Protein AF-A0A0B8P8D2-F1 (afdb_monomer_lite)

Foldseek 3Di:
DKAKAKFKKWKAFQPPRDIDIDIAGHPDDDDDDDPSVVGIDIDTDDDPPTPMDMDDDDDDDDDD

Organism: NCBI:txid1481914

InterPro domains:
  IPR027450 Alpha-ketoglutarate-dependent dioxygenase AlkB-like [PF13532] (1-60)
  IPR032854 Alkylated DNA repair protein alkB homologue 3 [PTHR31212] (2-62)
  IPR037151 Alpha-ketoglutarate-dependent dioxygenase AlkB-like superfamily [G3DSA:2.60.120.590] (1-63)

Secondary structure (DSSP, 8-state):
-EEES-EEEEEEETTT--EEEEEE-TT------THHHHHEEEE----TT--S-EEE----PPP-

Structure (mmCIF, N/CA/C/O backbone):
data_AF-A0A0B8P8D2-F1
#
_entry.id   AF-A0A0B8P8D2-F1
#
loop_
_atom_site.group_PDB
_atom_site.id
_atom_site.type_symbol
_atom_site.label_atom_id
_atom_site.label_alt_id
_atom_site.label_comp_id
_atom_site.label_asym_id
_atom_site.label_entity_id
_atom_site.label_seq_id
_atom_site.pdbx_PDB_ins_code
_atom_site.Cartn_x
_atom_site.Cartn_y
_atom_site.Cartn_z
_atom_site.occupancy
_atom_site.B_iso_or_equiv
_atom_site.auth_seq_id
_atom_site.auth_comp_id
_atom_site.auth_asym_id
_atom_site.auth_atom_id
_atom_site.pdbx_PDB_model_num
ATOM 1 N N . MET A 1 1 ? 1.357 -9.702 -3.933 1.00 90.69 1 MET A N 1
ATOM 2 C CA . MET A 1 1 ? 2.576 -9.871 -4.746 1.00 90.69 1 MET A CA 1
ATOM 3 C C . MET A 1 1 ? 2.614 -8.787 -5.806 1.00 90.69 1 MET A C 1
ATOM 5 O O . MET A 1 1 ? 1.590 -8.546 -6.445 1.00 90.69 1 MET A O 1
ATOM 9 N N . SER A 1 2 ? 3.759 -8.128 -5.952 1.00 95.25 2 SER A N 1
ATOM 10 C CA . SER A 1 2 ? 4.003 -7.070 -6.936 1.00 95.25 2 SER A CA 1
ATOM 11 C C . SER A 1 2 ? 4.822 -7.610 -8.103 1.00 95.25 2 SER A C 1
ATOM 13 O O . SER A 1 2 ? 5.841 -8.255 -7.891 1.00 95.25 2 SER A O 1
ATOM 15 N N . LEU A 1 3 ? 4.402 -7.332 -9.334 1.00 96.06 3 LEU A N 1
ATOM 16 C CA . LEU A 1 3 ? 5.135 -7.688 -10.547 1.00 96.06 3 LEU A CA 1
ATOM 17 C C . LEU A 1 3 ? 5.301 -6.449 -11.423 1.00 96.06 3 LEU A C 1
ATOM 19 O O . LEU A 1 3 ? 4.344 -5.711 -11.651 1.00 96.06 3 LEU A O 1
ATOM 23 N N . GLY A 1 4 ? 6.508 -6.241 -11.934 1.00 95.81 4 GLY A N 1
ATOM 24 C CA . GLY A 1 4 ? 6.845 -5.102 -12.788 1.00 95.81 4 GLY A CA 1
ATOM 25 C C . GLY A 1 4 ? 7.388 -3.919 -11.993 1.00 95.81 4 GLY A C 1
ATOM 26 O O . GLY A 1 4 ? 8.160 -4.094 -11.057 1.00 95.81 4 GLY A O 1
ATOM 27 N N . ALA A 1 5 ? 7.029 -2.712 -12.408 1.00 96.75 5 ALA A N 1
ATOM 28 C CA . ALA A 1 5 ? 7.661 -1.490 -11.938 1.00 96.75 5 ALA A CA 1
ATOM 29 C C . ALA A 1 5 ? 7.381 -1.176 -10.464 1.00 96.75 5 ALA A C 1
ATOM 31 O O . ALA A 1 5 ? 6.235 -1.255 -10.013 1.00 96.75 5 ALA A O 1
ATOM 32 N 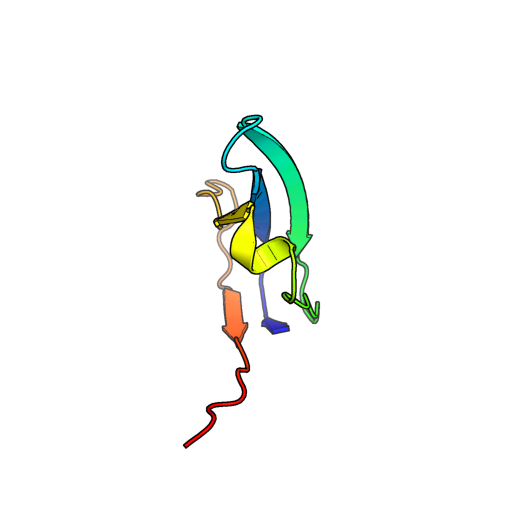N . SER A 1 6 ? 8.402 -0.697 -9.755 1.00 96.88 6 SER A N 1
ATOM 33 C CA . SER A 1 6 ? 8.291 -0.335 -8.345 1.00 96.88 6 SER A CA 1
ATOM 34 C C . SER A 1 6 ? 7.251 0.758 -8.104 1.00 96.88 6 SER A C 1
ATOM 36 O O . SER A 1 6 ? 7.058 1.669 -8.925 1.00 96.88 6 SER A O 1
ATOM 38 N N . ARG A 1 7 ? 6.542 0.676 -6.976 1.00 96.94 7 ARG A N 1
ATOM 39 C CA . ARG A 1 7 ? 5.587 1.706 -6.541 1.00 96.94 7 ARG A CA 1
ATOM 40 C C . ARG A 1 7 ? 5.688 1.936 -5.043 1.00 96.94 7 ARG A C 1
ATOM 42 O O . ARG A 1 7 ? 5.813 0.993 -4.270 1.00 96.94 7 ARG A O 1
ATOM 49 N N . ARG A 1 8 ? 5.548 3.202 -4.647 1.00 97.19 8 ARG A N 1
ATOM 50 C CA . ARG A 1 8 ? 5.330 3.581 -3.249 1.00 97.19 8 ARG A CA 1
ATOM 51 C C . ARG A 1 8 ? 4.008 2.987 -2.778 1.00 97.19 8 ARG A C 1
ATOM 53 O O . ARG A 1 8 ? 3.005 3.098 -3.481 1.00 97.19 8 ARG A O 1
ATOM 60 N N . PHE A 1 9 ? 4.010 2.402 -1.595 1.00 97.19 9 PHE A N 1
ATOM 61 C CA . PHE A 1 9 ? 2.852 1.897 -0.883 1.00 97.19 9 PHE A CA 1
ATOM 62 C C . PHE A 1 9 ? 2.766 2.639 0.446 1.00 97.19 9 PHE A C 1
ATOM 64 O O . PHE A 1 9 ? 3.639 2.520 1.303 1.00 97.19 9 PHE A O 1
ATOM 71 N N . LEU A 1 10 ? 1.730 3.459 0.581 1.00 97.94 10 LEU A N 1
ATOM 72 C CA . LEU A 1 10 ? 1.518 4.305 1.745 1.00 97.94 10 LEU A CA 1
ATOM 73 C C . LEU A 1 10 ? 0.504 3.665 2.674 1.00 97.94 10 LEU A C 1
ATOM 75 O O . LEU A 1 10 ? -0.563 3.252 2.219 1.00 97.94 10 LEU A O 1
ATOM 79 N N . LEU A 1 11 ? 0.799 3.687 3.967 1.00 97.81 11 LEU A N 1
ATOM 80 C CA . LEU A 1 11 ? -0.146 3.425 5.039 1.00 97.81 11 LEU A CA 1
ATOM 81 C C . LEU A 1 11 ? -0.370 4.717 5.813 1.00 97.81 11 LEU A C 1
ATOM 83 O O . LEU A 1 11 ? 0.587 5.313 6.290 1.00 97.81 11 LEU A O 1
ATOM 87 N N . ARG A 1 12 ? -1.626 5.129 5.979 1.00 97.94 12 ARG A N 1
ATOM 88 C CA . ARG A 1 12 ? -1.997 6.255 6.841 1.00 97.94 12 ARG A CA 1
ATOM 89 C C . ARG A 1 12 ? -2.890 5.792 7.982 1.00 97.94 12 ARG A C 1
ATOM 91 O O . ARG A 1 12 ? -3.965 5.242 7.725 1.00 97.94 12 ARG A O 1
ATOM 98 N N . HIS A 1 13 ? -2.469 6.020 9.219 1.00 98.25 13 HIS A N 1
ATOM 99 C CA . HIS A 1 13 ? -3.235 5.661 10.401 1.00 98.25 13 HIS A CA 1
ATOM 100 C C . HIS A 1 13 ? -4.506 6.514 10.483 1.00 98.25 13 HIS A C 1
ATOM 102 O O . HIS A 1 13 ? -4.477 7.727 10.254 1.00 98.25 13 HIS A O 1
ATOM 108 N N . LYS A 1 14 ? -5.646 5.876 10.766 1.00 97.19 14 LYS A N 1
ATOM 109 C CA . LYS A 1 14 ? -6.977 6.493 10.672 1.00 97.19 14 LYS A CA 1
ATOM 110 C C . LYS A 1 14 ? -7.205 7.583 11.722 1.00 97.19 14 LYS A C 1
ATOM 112 O O . LYS A 1 14 ? -7.912 8.535 11.410 1.00 97.19 14 LYS A O 1
ATOM 117 N N . SER A 1 15 ? -6.628 7.454 12.921 1.00 97.31 15 SER A N 1
ATOM 118 C CA . SER A 1 1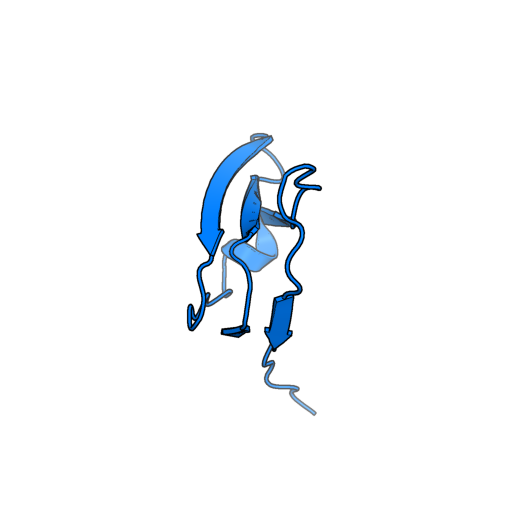5 ? -6.817 8.416 14.019 1.00 97.31 15 SER A CA 1
ATOM 119 C C . SER A 1 15 ? -5.660 9.408 14.147 1.00 97.31 15 SER A C 1
ATOM 121 O O . SER A 1 15 ? -5.884 10.610 14.066 1.00 97.31 15 SER A O 1
ATOM 123 N N . SER A 1 16 ? -4.422 8.926 14.296 1.00 97.75 16 SER A N 1
ATOM 124 C CA . SER A 1 16 ? -3.243 9.797 14.466 1.00 97.75 16 SER A CA 1
ATOM 125 C C . SER A 1 16 ? -2.824 10.516 13.180 1.00 97.75 16 SER A C 1
ATOM 127 O O . SER A 1 16 ? -2.107 11.509 13.237 1.00 97.75 16 SER A O 1
ATOM 129 N N . GLY A 1 17 ? -3.231 10.014 12.009 1.00 97.12 17 GLY A N 1
ATOM 130 C CA . GLY A 1 17 ? -2.776 10.533 10.720 1.00 97.12 17 GLY A CA 1
ATOM 131 C C . GLY A 1 17 ? -1.322 10.191 10.382 1.00 97.12 17 GLY A C 1
ATOM 132 O O . GLY A 1 17 ? -0.858 10.607 9.317 1.00 97.12 17 GLY A O 1
ATOM 133 N N . GLU A 1 18 ? -0.636 9.427 11.239 1.00 98.00 18 GLU A N 1
ATOM 134 C CA . GLU A 1 18 ? 0.715 8.913 11.008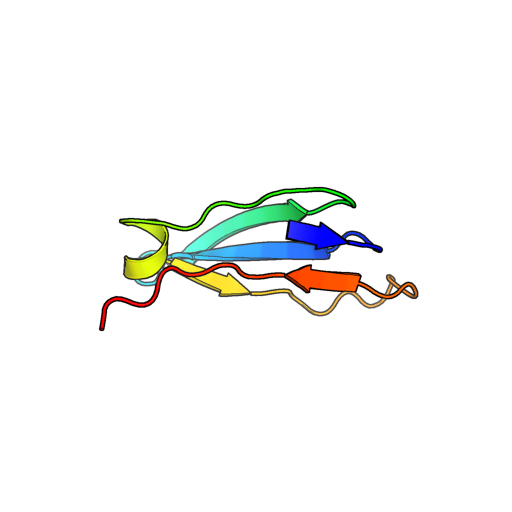 1.00 98.00 18 GLU A CA 1
ATOM 135 C C . GLU A 1 18 ? 0.803 8.227 9.647 1.00 98.00 18 GLU A C 1
ATOM 137 O O . GLU A 1 18 ? -0.134 7.546 9.225 1.00 98.00 18 GLU A O 1
ATOM 142 N N . THR A 1 19 ? 1.911 8.434 8.939 1.00 97.88 19 THR A N 1
ATOM 143 C CA . THR A 1 19 ? 2.113 7.876 7.604 1.00 97.88 19 THR A CA 1
ATOM 144 C C . THR A 1 19 ? 3.390 7.053 7.560 1.00 97.88 19 THR A C 1
ATOM 146 O O . THR A 1 19 ? 4.465 7.565 7.855 1.00 97.88 19 THR A O 1
ATOM 149 N N . LEU A 1 20 ? 3.256 5.797 7.140 1.00 97.25 20 LEU A N 1
ATOM 150 C CA . LEU A 1 20 ? 4.361 4.903 6.820 1.00 97.25 20 LEU A CA 1
ATOM 151 C C . LEU A 1 20 ? 4.424 4.711 5.306 1.00 97.25 20 LEU A C 1
ATOM 153 O O . LEU A 1 20 ? 3.396 4.680 4.622 1.00 97.25 20 LEU A O 1
ATOM 157 N N . GLU A 1 21 ? 5.634 4.562 4.784 1.00 97.56 21 GLU A N 1
ATOM 158 C CA . GLU A 1 21 ? 5.880 4.382 3.361 1.00 97.56 21 GLU A CA 1
ATOM 159 C C . GLU A 1 21 ? 6.817 3.207 3.121 1.00 97.56 21 GLU A C 1
ATOM 161 O O . GLU A 1 21 ? 7.876 3.108 3.736 1.00 97.56 21 GLU A O 1
ATOM 166 N N . TYR A 1 22 ? 6.433 2.355 2.175 1.00 96.94 22 TYR A N 1
ATOM 167 C CA . TYR A 1 22 ? 7.249 1.255 1.681 1.00 96.94 22 TYR A CA 1
ATOM 168 C C . TYR A 1 22 ? 7.399 1.386 0.170 1.00 96.94 22 TYR A C 1
ATOM 170 O O . TYR A 1 22 ? 6.440 1.726 -0.527 1.00 96.94 22 TYR A O 1
ATOM 178 N N . LEU A 1 23 ? 8.583 1.098 -0.359 1.00 97.19 23 LEU A N 1
ATOM 179 C CA .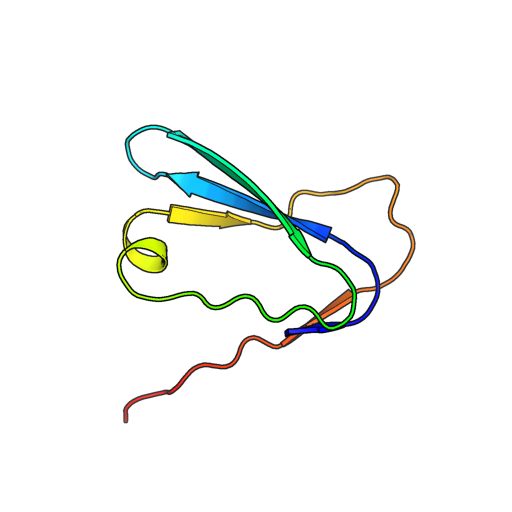 LEU A 1 23 ? 8.757 0.882 -1.789 1.00 97.19 23 LEU A CA 1
ATOM 180 C C . LEU A 1 23 ? 8.531 -0.607 -2.057 1.00 97.19 23 LEU A C 1
ATOM 182 O O . LEU A 1 23 ? 9.203 -1.429 -1.450 1.00 97.19 23 LEU A O 1
ATOM 186 N N . LEU A 1 24 ? 7.554 -0.942 -2.902 1.00 97.31 24 LEU A N 1
ATOM 187 C CA . LEU A 1 24 ? 7.334 -2.317 -3.346 1.00 97.31 24 LEU A CA 1
ATOM 188 C C . LEU A 1 24 ? 7.974 -2.501 -4.715 1.00 97.31 24 LEU A C 1
ATOM 190 O O . LEU A 1 24 ? 7.503 -1.901 -5.688 1.00 97.31 24 LEU A O 1
ATOM 194 N N . ASP A 1 25 ? 9.000 -3.335 -4.769 1.00 97.12 25 ASP A N 1
ATOM 195 C CA . ASP A 1 25 ? 9.756 -3.700 -5.956 1.00 97.12 25 ASP A CA 1
ATOM 196 C C . ASP A 1 25 ? 9.169 -4.939 -6.656 1.00 97.12 25 ASP A C 1
ATOM 198 O O . ASP A 1 25 ? 8.141 -5.512 -6.268 1.00 97.12 25 ASP A O 1
ATOM 202 N N . HIS A 1 26 ? 9.791 -5.316 -7.773 1.00 97.06 26 HIS A N 1
ATOM 203 C CA . HIS A 1 26 ? 9.430 -6.520 -8.509 1.00 97.06 26 HIS A CA 1
ATOM 204 C C . HIS A 1 26 ? 9.642 -7.764 -7.638 1.00 97.06 26 HIS A C 1
ATOM 206 O O . HIS A 1 26 ? 10.738 -7.999 -7.145 1.00 97.06 26 HIS A O 1
ATOM 212 N N . GLY A 1 27 ? 8.615 -8.604 -7.526 1.00 96.44 27 GLY A N 1
ATOM 213 C CA . GLY A 1 27 ? 8.662 -9.847 -6.758 1.00 96.44 27 GLY A CA 1
ATOM 214 C C . GLY A 1 27 ? 8.247 -9.687 -5.296 1.00 96.44 27 GLY A C 1
ATOM 215 O O . GLY A 1 27 ? 7.987 -10.692 -4.638 1.00 96.44 27 GLY A O 1
ATOM 216 N N . ASP A 1 28 ? 8.085 -8.457 -4.801 1.00 97.69 28 ASP A N 1
ATOM 217 C CA . ASP A 1 28 ? 7.777 -8.237 -3.393 1.00 97.69 28 ASP A CA 1
ATOM 218 C C . ASP A 1 28 ? 6.417 -8.807 -2.986 1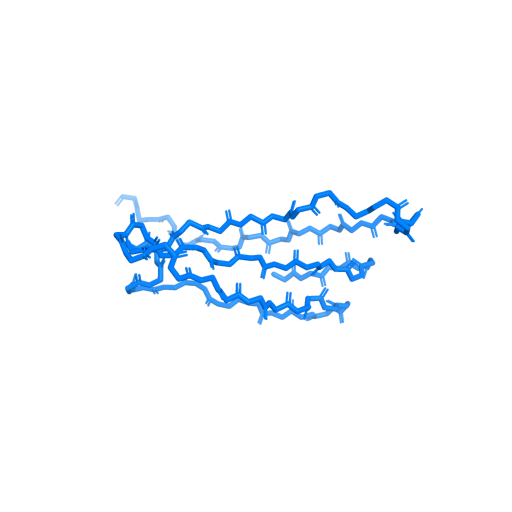.00 97.69 28 ASP A C 1
ATOM 220 O O . ASP A 1 28 ? 5.376 -8.628 -3.645 1.00 97.69 28 ASP A O 1
ATOM 224 N N . LEU A 1 29 ? 6.416 -9.447 -1.819 1.00 95.88 29 LEU A N 1
ATOM 225 C CA . LEU A 1 29 ? 5.222 -9.907 -1.136 1.00 95.88 29 LEU A CA 1
ATOM 226 C C . LEU A 1 29 ? 4.963 -9.034 0.091 1.00 95.88 29 LEU A C 1
ATOM 228 O O . LEU A 1 29 ? 5.723 -9.040 1.051 1.00 95.88 29 LEU A O 1
ATOM 232 N N . PHE A 1 30 ? 3.838 -8.321 0.070 1.00 94.12 30 PHE A N 1
ATOM 233 C CA . PHE A 1 30 ? 3.369 -7.523 1.196 1.00 94.12 30 PHE A CA 1
ATOM 234 C C . PHE A 1 30 ? 2.170 -8.206 1.862 1.00 94.12 30 PHE A C 1
ATOM 236 O O . PHE A 1 30 ? 1.138 -8.421 1.216 1.00 94.12 30 PHE A O 1
ATOM 243 N N . THR A 1 31 ? 2.300 -8.556 3.142 1.00 93.06 31 THR A N 1
ATOM 244 C CA . THR A 1 31 ? 1.255 -9.228 3.927 1.00 93.06 31 THR A CA 1
ATOM 245 C C . THR A 1 31 ? 0.459 -8.221 4.749 1.00 93.06 31 THR A C 1
ATOM 247 O O . THR A 1 31 ? 1.027 -7.472 5.538 1.00 93.06 31 THR A O 1
ATOM 250 N N . MET A 1 32 ? -0.867 -8.228 4.602 1.00 91.56 32 MET A N 1
ATOM 251 C CA . MET A 1 32 ? -1.770 -7.362 5.366 1.00 91.56 32 MET A CA 1
ATOM 252 C C . MET A 1 32 ? -2.709 -8.203 6.225 1.00 91.56 32 MET A C 1
ATOM 254 O O . MET A 1 32 ? -3.490 -8.983 5.684 1.00 91.56 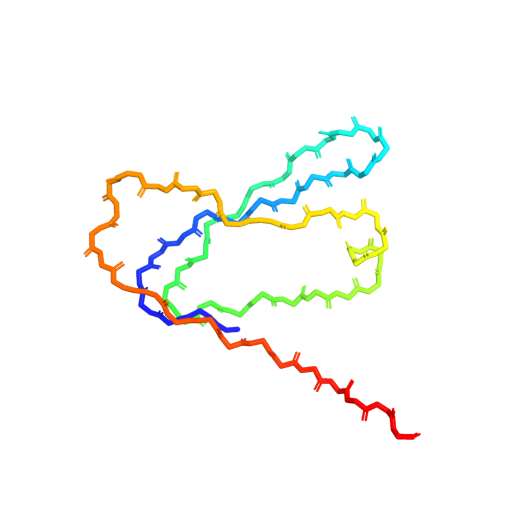32 MET A O 1
ATOM 258 N N . GLY A 1 33 ? -2.686 -8.002 7.542 1.00 90.06 33 GLY A N 1
ATOM 259 C CA . GLY A 1 33 ? -3.560 -8.694 8.490 1.00 90.06 33 GLY A CA 1
ATOM 260 C C . GLY A 1 33 ? -3.686 -7.951 9.820 1.00 90.06 33 GLY A C 1
ATOM 261 O O . GLY A 1 33 ? -2.961 -6.985 10.070 1.00 90.06 33 GLY A O 1
ATOM 262 N N . GLY A 1 34 ? -4.631 -8.389 10.654 1.00 90.62 34 GLY A N 1
ATOM 263 C CA . GLY A 1 34 ? -4.865 -7.845 11.995 1.00 90.62 34 GLY A CA 1
ATOM 264 C C . GLY A 1 34 ? -5.059 -6.325 12.016 1.00 90.62 34 GLY A C 1
ATOM 265 O O . GLY A 1 34 ? -5.787 -5.759 11.197 1.00 90.62 34 GLY A O 1
ATOM 266 N N . GLN A 1 35 ? -4.342 -5.669 12.932 1.00 91.62 35 GLN A N 1
ATOM 267 C CA . GLN A 1 35 ? -4.405 -4.227 13.200 1.00 91.62 35 GLN A CA 1
ATOM 268 C C . GLN A 1 35 ? -4.158 -3.348 11.965 1.00 91.62 35 GLN A C 1
ATOM 270 O O . GLN A 1 35 ? -4.672 -2.232 11.884 1.00 91.62 35 GLN A O 1
ATOM 275 N N . LEU A 1 36 ? -3.407 -3.841 10.975 1.00 91.25 36 LEU A N 1
ATOM 276 C CA . LEU A 1 36 ? -3.129 -3.089 9.754 1.00 91.25 36 LEU A CA 1
ATOM 277 C C . LEU A 1 36 ? -4.414 -2.800 8.961 1.00 91.25 36 LEU A C 1
ATOM 279 O O . LEU A 1 36 ? -4.619 -1.683 8.497 1.00 91.25 36 LEU A O 1
ATOM 283 N N . GLN A 1 37 ? -5.297 -3.794 8.823 1.00 90.81 37 GLN A N 1
ATOM 284 C CA . GLN A 1 37 ? -6.562 -3.637 8.091 1.00 90.81 37 GLN A CA 1
ATOM 285 C C . GLN A 1 37 ? -7.575 -2.795 8.882 1.00 90.81 37 GLN A C 1
ATOM 287 O O . GLN A 1 37 ? -8.377 -2.053 8.306 1.00 90.81 37 GLN A O 1
ATOM 292 N N . GLU A 1 38 ? -7.518 -2.881 10.211 1.00 95.31 38 GLU A N 1
ATOM 293 C CA . GLU A 1 38 ? -8.430 -2.168 11.100 1.00 95.31 38 GLU A CA 1
ATOM 294 C C . GLU A 1 38 ? -8.088 -0.680 11.215 1.00 95.31 38 GLU A C 1
ATOM 296 O O . GLU A 1 38 ? -8.970 0.164 11.045 1.00 95.31 38 GLU A O 1
ATOM 301 N N . TYR A 1 39 ? -6.818 -0.327 11.424 1.00 97.12 39 TYR A N 1
ATOM 302 C CA . TYR A 1 39 ? -6.434 1.040 11.789 1.00 97.12 39 TYR A CA 1
ATOM 303 C C . TYR A 1 39 ? -5.774 1.846 10.676 1.00 97.12 39 TYR A C 1
ATOM 305 O O . TYR A 1 39 ? -5.672 3.066 10.800 1.00 97.12 39 TYR A O 1
ATOM 313 N N . TRP A 1 40 ? -5.372 1.225 9.567 1.00 97.44 40 TRP A N 1
ATOM 314 C CA . TRP A 1 40 ? -4.632 1.914 8.510 1.00 97.44 40 TRP A CA 1
ATOM 315 C C . TRP A 1 40 ? -5.409 1.962 7.194 1.00 97.44 40 TRP A C 1
ATOM 317 O O . TRP A 1 40 ? -6.158 1.055 6.836 1.00 97.44 40 TRP A O 1
ATOM 327 N N . LYS A 1 41 ? -5.248 3.063 6.458 1.00 97.06 41 LYS A N 1
ATOM 328 C CA . LYS A 1 41 ? -5.671 3.197 5.060 1.00 97.06 41 LYS A CA 1
ATOM 329 C C . LYS A 1 41 ? -4.450 3.013 4.171 1.00 97.06 41 LYS A C 1
ATOM 331 O O . LYS A 1 41 ? -3.476 3.742 4.336 1.00 97.06 41 LYS A O 1
ATOM 336 N N . HIS A 1 42 ? -4.514 2.078 3.228 1.00 96.31 42 HIS A N 1
ATOM 337 C CA . HIS A 1 42 ? -3.440 1.854 2.264 1.00 96.31 42 HIS A CA 1
ATOM 338 C C . HIS A 1 42 ? -3.709 2.552 0.926 1.00 96.31 42 HIS A C 1
ATOM 340 O O . HIS A 1 42 ? -4.856 2.658 0.493 1.00 96.31 42 HIS A O 1
ATOM 346 N N . SER A 1 43 ? -2.657 3.018 0.249 1.00 96.56 43 SER A N 1
ATOM 347 C CA . SER A 1 43 ? -2.770 3.611 -1.088 1.00 96.56 43 SER A CA 1
ATOM 348 C C . SER A 1 43 ? -1.486 3.483 -1.910 1.00 96.56 43 SER A C 1
ATOM 350 O O . SER A 1 43 ? -0.388 3.377 -1.368 1.00 96.56 43 SER A O 1
ATOM 352 N N . LEU A 1 44 ? -1.637 3.530 -3.236 1.00 95.56 44 LEU A N 1
ATOM 353 C CA . LEU A 1 44 ? -0.544 3.677 -4.198 1.00 95.56 44 LEU A CA 1
ATOM 354 C C . LEU A 1 44 ? -0.609 5.106 -4.771 1.00 95.56 44 LEU A C 1
ATOM 356 O O . LEU A 1 44 ? -1.426 5.356 -5.664 1.00 95.56 44 LEU A O 1
ATOM 360 N N . PRO A 1 45 ? 0.169 6.076 -4.254 1.00 95.50 45 PRO A N 1
ATOM 361 C CA . PRO A 1 45 ? 0.130 7.447 -4.750 1.00 95.50 45 PRO A CA 1
ATOM 362 C C . PRO A 1 45 ? 0.578 7.515 -6.216 1.00 95.50 45 PRO A C 1
ATOM 364 O O . PRO A 1 45 ? 1.411 6.731 -6.676 1.00 95.50 45 PRO A O 1
ATOM 367 N N . LYS A 1 46 ? 0.059 8.499 -6.961 1.00 94.31 46 LYS A N 1
ATOM 368 C CA . LYS A 1 46 ? 0.492 8.746 -8.344 1.00 94.31 46 LYS A CA 1
ATOM 369 C C . LYS A 1 46 ? 1.985 9.094 -8.370 1.00 94.31 46 LYS A C 1
ATOM 371 O O . LYS A 1 46 ? 2.409 10.055 -7.731 1.00 94.31 46 LYS A O 1
ATOM 376 N N . MET A 1 47 ? 2.767 8.364 -9.163 1.00 95.06 47 MET A N 1
ATOM 377 C CA . MET A 1 47 ? 4.191 8.633 -9.384 1.00 95.06 47 MET A CA 1
ATOM 378 C C . MET A 1 47 ? 4.412 9.051 -10.839 1.00 95.06 47 MET A C 1
ATOM 380 O O . MET A 1 47 ? 4.363 8.222 -11.739 1.00 95.06 47 MET A O 1
ATOM 384 N N . ARG A 1 48 ? 4.656 10.348 -11.074 1.00 89.00 48 ARG A N 1
ATOM 385 C CA . ARG A 1 48 ? 4.779 10.925 -12.430 1.00 89.00 48 ARG A CA 1
ATOM 386 C C . ARG A 1 48 ? 5.971 10.407 -13.242 1.00 89.00 48 ARG A C 1
ATOM 388 O O . ARG A 1 48 ? 5.937 10.495 -14.458 1.00 89.00 48 ARG A O 1
ATOM 395 N N . LYS A 1 49 ? 7.025 9.923 -12.578 1.00 92.12 49 LYS A N 1
ATOM 396 C CA . LYS A 1 49 ? 8.281 9.487 -13.216 1.00 92.12 49 LYS A CA 1
ATOM 397 C C . LYS A 1 49 ? 8.357 7.975 -13.464 1.00 92.12 49 LYS A C 1
ATOM 399 O O . LYS A 1 49 ? 9.439 7.479 -13.755 1.00 92.12 49 LYS A O 1
ATOM 404 N N . VAL A 1 50 ? 7.258 7.231 -13.302 1.00 90.81 50 VAL A N 1
ATOM 405 C CA . VAL A 1 50 ? 7.267 5.780 -13.526 1.00 90.81 50 VAL A CA 1
ATOM 406 C C . VAL A 1 50 ? 6.463 5.434 -14.769 1.00 90.81 50 VAL A C 1
ATOM 408 O O . VAL A 1 50 ? 5.236 5.448 -14.746 1.00 90.81 50 VAL A O 1
ATOM 411 N N . ASN A 1 51 ? 7.185 5.100 -15.838 1.00 91.31 51 ASN A N 1
ATOM 412 C CA . ASN A 1 51 ? 6.625 4.902 -17.180 1.00 91.31 51 ASN A CA 1
ATOM 413 C C . ASN A 1 51 ? 6.417 3.420 -17.526 1.00 91.31 51 ASN A C 1
ATOM 415 O O . ASN A 1 51 ? 6.021 3.089 -18.635 1.00 91.31 51 ASN A O 1
ATOM 419 N N . MET A 1 52 ? 6.714 2.534 -16.578 1.00 95.38 52 MET A N 1
ATOM 420 C CA . MET A 1 52 ? 6.620 1.085 -16.721 1.00 95.38 52 MET A CA 1
ATOM 421 C C . MET A 1 52 ? 5.400 0.557 -15.954 1.00 95.38 52 MET A C 1
ATOM 423 O O . MET A 1 52 ? 5.039 1.079 -14.887 1.00 95.38 52 MET A O 1
ATOM 427 N N . GLU A 1 53 ? 4.777 -0.490 -16.489 1.00 95.62 53 GLU A N 1
ATOM 428 C CA . GLU A 1 53 ? 3.575 -1.110 -15.927 1.00 95.62 53 GLU A CA 1
ATOM 429 C C . GLU A 1 53 ? 3.861 -1.916 -14.650 1.00 95.62 53 GLU A C 1
ATOM 431 O O . GLU A 1 53 ? 4.986 -2.354 -14.395 1.00 95.62 53 GLU A O 1
ATOM 436 N N . ARG A 1 54 ? 2.822 -2.105 -13.828 1.00 96.25 54 ARG A N 1
ATOM 437 C CA . ARG A 1 54 ? 2.852 -2.938 -12.620 1.00 96.25 54 ARG A CA 1
ATOM 438 C C . ARG A 1 54 ? 1.548 -3.717 -12.497 1.00 96.25 54 ARG A C 1
ATOM 440 O O . ARG A 1 54 ? 0.473 -3.126 -12.564 1.00 96.25 54 ARG A O 1
ATOM 447 N N . ILE A 1 55 ? 1.656 -5.004 -12.194 1.00 96.56 55 ILE A N 1
ATOM 448 C CA . ILE A 1 55 ? 0.539 -5.879 -11.834 1.00 96.56 55 ILE A CA 1
ATOM 449 C C . ILE A 1 55 ? 0.605 -6.162 -10.330 1.00 96.56 55 ILE A C 1
ATOM 451 O O . ILE A 1 55 ? 1.672 -6.420 -9.771 1.00 96.56 55 ILE A O 1
ATOM 455 N N . ASN A 1 56 ? -0.545 -6.102 -9.659 1.00 96.50 56 ASN A N 1
ATOM 456 C CA . ASN A 1 56 ? -0.673 -6.426 -8.243 1.00 96.50 56 ASN A CA 1
ATOM 457 C C . ASN A 1 56 ? -1.655 -7.571 -8.048 1.00 96.50 56 ASN A C 1
ATOM 459 O O . ASN A 1 56 ? -2.843 -7.417 -8.320 1.00 96.50 56 ASN A O 1
ATOM 463 N N . LEU A 1 57 ? -1.161 -8.675 -7.501 1.00 96.19 57 LEU A N 1
ATOM 464 C CA . LEU A 1 57 ? -1.985 -9.817 -7.136 1.00 96.19 57 LEU A CA 1
ATOM 465 C C . LEU A 1 57 ? -2.254 -9.778 -5.629 1.00 96.19 57 LEU A C 1
ATOM 467 O O . LEU A 1 57 ? -1.325 -9.877 -4.816 1.00 96.19 57 LEU A O 1
ATOM 471 N N . THR A 1 58 ? -3.526 -9.605 -5.264 1.00 95.25 58 THR A N 1
ATOM 472 C CA . THR A 1 58 ? -4.000 -9.617 -3.875 1.00 95.25 58 THR A CA 1
ATOM 473 C C . THR A 1 58 ? -4.746 -10.914 -3.611 1.00 95.25 58 THR A C 1
ATOM 475 O O . THR A 1 58 ? -5.883 -11.086 -4.037 1.00 95.25 58 THR A O 1
ATOM 478 N N . PHE A 1 59 ? -4.099 -11.808 -2.874 1.00 94.06 59 PHE A N 1
ATOM 479 C CA . PHE A 1 59 ? -4.682 -13.069 -2.434 1.00 94.06 59 PHE A CA 1
ATOM 480 C C . PHE A 1 59 ? -5.507 -12.847 -1.165 1.00 94.06 59 PHE A C 1
ATOM 482 O O . PHE A 1 59 ? -5.093 -12.096 -0.278 1.00 94.06 59 PHE A O 1
ATOM 489 N N . ARG A 1 60 ? -6.681 -13.477 -1.085 1.00 92.50 60 ARG A N 1
ATOM 490 C CA . ARG A 1 60 ? -7.567 -13.452 0.085 1.00 92.50 60 ARG A CA 1
ATOM 491 C C . ARG A 1 60 ? -8.183 -14.833 0.264 1.00 92.50 60 ARG A C 1
ATOM 493 O O . ARG A 1 60 ? -8.560 -15.454 -0.724 1.00 92.50 60 ARG A O 1
ATOM 500 N N . SER A 1 61 ? -8.298 -15.281 1.510 1.00 92.00 61 SER A N 1
ATOM 501 C CA . SER A 1 61 ? -9.152 -16.419 1.845 1.00 92.00 61 SER A CA 1
ATOM 502 C C . SER A 1 61 ? -10.583 -15.910 2.003 1.00 92.00 61 SER A C 1
ATOM 504 O O . SER A 1 61 ? -10.805 -14.946 2.739 1.00 92.00 61 SER A O 1
ATOM 506 N N . VAL A 1 62 ? -11.530 -16.507 1.284 1.00 90.94 62 VAL A N 1
ATOM 507 C CA . VAL A 1 62 ? -12.960 -16.210 1.417 1.00 90.94 62 VAL A CA 1
ATOM 508 C C . VAL A 1 62 ? -13.567 -17.334 2.241 1.00 90.94 62 VAL A C 1
ATOM 510 O O . VAL A 1 62 ? -13.522 -18.490 1.827 1.00 90.94 62 VAL A O 1
ATOM 513 N N . ILE A 1 63 ? -14.082 -16.995 3.421 1.00 88.50 63 ILE A N 1
ATOM 514 C CA . ILE A 1 63 ? -14.826 -17.937 4.257 1.00 88.50 63 ILE A CA 1
ATOM 515 C C . ILE A 1 63 ? -16.261 -17.940 3.725 1.00 88.50 63 ILE A C 1
ATOM 517 O O . ILE A 1 63 ? -16.856 -16.868 3.591 1.00 88.50 63 ILE A O 1
ATOM 521 N N . GLY A 1 64 ? -16.739 -19.122 3.334 1.00 70.38 64 GLY A N 1
ATOM 522 C CA . GLY A 1 64 ? -18.114 -19.352 2.886 1.00 70.38 64 GLY A CA 1
ATOM 523 C C . GLY A 1 64 ? -19.096 -19.490 4.037 1.00 70.38 64 GLY A C 1
ATOM 524 O O . GLY A 1 64 ? -18.639 -19.754 5.173 1.00 70.38 64 GLY A O 1
#

pLDDT: mean 94.8, std 4.04, range [70.38, 98.25]

Radius of gyration: 13.15 Å; chains: 1; bounding box: 28×30×32 Å

Sequence (64 aa):
MSLGASRRFLLRHKSSGETLEYLLDHGDLFTMGGQLQEYWKHSLPKMRKVNMERINLTFRSVIG